Protein AF-A0A1Y0MH76-F1 (afdb_monomer)

Secondary structure (DSSP, 8-state):
-HHHHHHHHHHTTSTTTTT---EE--BS-HHHHHHHHHH-TTGGG-S--SSB-SS-SEE-----------

Solvent-accessible surface area (backbone atoms only — not comparable to full-atom values): 4434 Å² total; per-residue (Å²): 112,66,70,59,54,53,49,49,64,55,38,40,76,37,91,83,30,55,79,62,65,58,74,40,66,54,66,77,32,66,68,61,39,54,55,50,42,74,75,31,93,62,52,82,72,41,90,69,55,95,30,33,49,50,70,53,79,41,66,63,62,76,81,76,76,77,80,80,82,127

Radius of gyration: 15.41 Å; Cα contacts (8 Å, |Δi|>4): 64; chains: 1; bounding box: 50×24×33 Å

Structure (mmCIF, N/CA/C/O backbone):
data_AF-A0A1Y0MH76-F1
#
_entry.id   AF-A0A1Y0MH76-F1
#
loop_
_atom_site.group_PDB
_atom_site.id
_atom_site.type_symbol
_atom_site.label_atom_id
_atom_site.label_alt_id
_atom_site.label_comp_id
_atom_site.label_asym_id
_atom_site.label_entity_id
_atom_site.label_seq_id
_atom_site.pdbx_PDB_ins_code
_atom_site.Cartn_x
_atom_site.Cartn_y
_atom_site.Cartn_z
_atom_site.occupancy
_atom_site.B_iso_or_equiv
_atom_site.auth_seq_id
_atom_site.auth_comp_id
_atom_site.auth_asym_id
_atom_site.auth_atom_id
_atom_site.pdbx_PDB_model_num
ATOM 1 N N . MET A 1 1 ? 0.450 -12.227 5.890 1.00 72.56 1 MET A N 1
ATOM 2 C CA . MET A 1 1 ? -0.599 -11.275 5.469 1.00 72.56 1 MET A CA 1
ATOM 3 C C . MET A 1 1 ? -1.641 -11.081 6.570 1.00 72.56 1 MET A C 1
ATOM 5 O O . MET A 1 1 ? -1.913 -9.955 6.975 1.00 72.56 1 MET A O 1
ATOM 9 N N . ASP A 1 2 ? -2.114 -12.178 7.154 1.00 80.62 2 ASP A N 1
ATOM 10 C CA . ASP A 1 2 ? -3.221 -12.223 8.124 1.00 80.62 2 ASP A CA 1
ATOM 11 C C . ASP A 1 2 ? -3.018 -11.378 9.386 1.00 80.62 2 ASP A C 1
ATOM 13 O O . ASP A 1 2 ? -3.960 -10.757 9.873 1.00 80.62 2 ASP A O 1
ATOM 17 N N . LYS A 1 3 ? -1.783 -11.280 9.897 1.00 85.56 3 LYS A N 1
ATOM 18 C CA . LYS A 1 3 ? -1.467 -10.443 11.069 1.00 85.56 3 LYS A CA 1
ATOM 19 C C . LYS A 1 3 ? -1.690 -8.948 10.802 1.00 85.56 3 LYS A C 1
ATOM 21 O O . LYS A 1 3 ? -2.160 -8.239 11.688 1.00 85.56 3 LYS A O 1
ATOM 26 N N . LEU A 1 4 ? -1.361 -8.475 9.597 1.00 83.38 4 LEU A N 1
ATOM 27 C CA . LEU A 1 4 ? -1.548 -7.073 9.207 1.00 83.38 4 LEU A CA 1
ATOM 28 C C . LEU A 1 4 ? -3.037 -6.766 9.032 1.00 83.38 4 LEU A C 1
ATOM 30 O O . LEU A 1 4 ? -3.530 -5.790 9.588 1.00 83.38 4 LEU A O 1
ATOM 34 N N . ILE A 1 5 ? -3.749 -7.650 8.328 1.00 81.88 5 ILE A N 1
ATOM 35 C CA . ILE A 1 5 ? -5.199 -7.549 8.128 1.00 81.88 5 ILE A CA 1
ATOM 36 C C . ILE A 1 5 ? -5.915 -7.533 9.484 1.00 81.88 5 ILE A C 1
ATOM 38 O O . ILE A 1 5 ? -6.719 -6.646 9.751 1.00 81.88 5 ILE A O 1
ATOM 42 N N . SER A 1 6 ? -5.559 -8.452 10.385 1.00 85.75 6 SER A N 1
ATOM 43 C CA . SER A 1 6 ? -6.148 -8.529 11.728 1.00 85.75 6 SER A CA 1
ATOM 44 C C . SER A 1 6 ? -5.927 -7.252 12.536 1.00 85.75 6 SER A C 1
ATOM 46 O O . SER A 1 6 ? -6.830 -6.799 13.235 1.00 85.75 6 SER A O 1
ATOM 48 N N . ARG A 1 7 ? -4.739 -6.645 12.435 1.00 86.62 7 ARG A N 1
ATOM 49 C CA . ARG A 1 7 ? -4.433 -5.393 13.130 1.00 86.62 7 ARG A CA 1
ATOM 50 C C . ARG A 1 7 ? -5.246 -4.223 12.588 1.00 86.62 7 ARG A C 1
ATOM 52 O O . ARG A 1 7 ? -5.781 -3.452 13.373 1.00 86.62 7 ARG A O 1
ATOM 59 N N . ILE A 1 8 ? -5.394 -4.128 11.274 1.00 84.50 8 ILE A N 1
ATOM 60 C CA . ILE A 1 8 ? -6.171 -3.053 10.650 1.00 84.50 8 ILE A CA 1
ATOM 61 C C . ILE A 1 8 ? -7.656 -3.200 10.961 1.00 84.50 8 ILE A C 1
ATOM 63 O O . ILE A 1 8 ? -8.297 -2.220 11.323 1.00 84.50 8 ILE A O 1
ATOM 67 N N . ASN A 1 9 ? -8.168 -4.430 10.986 1.00 84.12 9 ASN A N 1
ATOM 68 C CA . ASN A 1 9 ? -9.529 -4.708 11.439 1.00 84.12 9 ASN A CA 1
ATOM 69 C C . ASN A 1 9 ? -9.767 -4.296 12.903 1.00 84.12 9 ASN A C 1
ATOM 71 O O . ASN A 1 9 ? -10.890 -3.950 13.267 1.00 84.12 9 ASN A O 1
ATOM 75 N N . LEU A 1 10 ? -8.741 -4.349 13.761 1.00 87.75 10 LEU A N 1
ATOM 76 C CA . LEU A 1 10 ? -8.821 -3.834 15.131 1.00 87.75 10 LEU A CA 1
ATOM 77 C C . LEU A 1 10 ? -8.783 -2.302 15.155 1.00 87.75 10 LEU A C 1
ATOM 79 O O . LEU A 1 10 ? -9.585 -1.687 15.853 1.00 87.75 10 LEU A O 1
ATOM 83 N N . GLU A 1 11 ? -7.893 -1.682 14.379 1.00 86.25 11 GLU A N 1
ATOM 84 C CA . GLU A 1 11 ? -7.760 -0.223 14.293 1.00 86.25 11 GLU A CA 1
ATOM 85 C C . GLU A 1 11 ? -9.023 0.437 13.720 1.00 86.25 11 GLU A C 1
ATOM 87 O O . GLU A 1 11 ? -9.462 1.461 14.244 1.00 86.25 11 GLU A O 1
ATOM 92 N N . HIS A 1 12 ? -9.681 -0.185 12.740 1.00 86.56 12 HIS A N 1
ATOM 93 C CA . HIS A 1 12 ? -10.964 0.261 12.179 1.00 86.56 12 HIS A CA 1
ATOM 94 C C . HIS A 1 12 ? -12.080 0.404 13.218 1.00 86.56 12 HIS A C 1
ATOM 96 O O . HIS A 1 12 ? -13.003 1.188 13.022 1.00 86.56 12 HIS A O 1
ATOM 102 N N . ARG A 1 13 ? -11.995 -0.311 14.346 1.00 86.38 13 ARG A N 1
ATOM 103 C CA . ARG A 1 13 ? -12.979 -0.210 15.438 1.00 86.38 13 ARG A CA 1
ATOM 104 C C . ARG A 1 13 ? -12.789 1.041 16.298 1.00 86.38 13 ARG A C 1
ATOM 106 O O . ARG A 1 13 ? -13.629 1.330 17.144 1.00 86.38 13 ARG A O 1
ATOM 113 N N . THR A 1 14 ? -11.691 1.770 16.117 1.00 88.19 14 THR A N 1
ATOM 114 C CA . THR A 1 14 ? -11.377 2.983 16.880 1.00 88.19 14 THR A CA 1
ATOM 115 C C . THR A 1 14 ? -11.866 4.239 16.157 1.00 88.19 14 THR A C 1
ATOM 117 O O . THR A 1 14 ? -11.968 4.273 14.932 1.00 88.19 14 THR A O 1
ATOM 120 N N . LEU A 1 15 ? -12.134 5.314 16.907 1.00 84.62 15 LEU A N 1
ATOM 121 C CA . LEU A 1 15 ? -12.565 6.596 16.330 1.00 84.62 15 LEU A CA 1
ATOM 122 C C . LEU A 1 15 ? -11.530 7.207 15.378 1.00 84.62 15 LEU A C 1
ATOM 124 O O . LEU A 1 15 ? -11.915 7.853 14.406 1.00 84.62 15 LEU A O 1
ATOM 128 N N . SER A 1 16 ? -10.242 7.008 15.663 1.00 83.44 16 SER A N 1
ATOM 129 C CA . SER A 1 16 ? -9.135 7.475 14.828 1.00 83.44 16 SER A CA 1
ATOM 130 C C . SER A 1 16 ? -8.894 6.568 13.624 1.00 83.44 16 SER A C 1
ATOM 132 O O . SER A 1 16 ? -8.567 7.059 12.551 1.00 83.44 16 SER A O 1
ATOM 134 N N . GLY A 1 17 ? -9.068 5.255 13.784 1.00 80.44 17 GLY A N 1
ATOM 135 C CA . GLY A 1 17 ? -8.758 4.277 12.748 1.00 80.44 17 GLY A CA 1
ATOM 136 C C . GLY A 1 17 ? -9.913 3.935 11.810 1.00 80.44 17 GLY A C 1
ATOM 137 O O . GLY A 1 17 ? -9.643 3.389 10.750 1.00 80.44 17 GLY A O 1
ATOM 138 N N . LYS A 1 18 ? -11.175 4.276 12.113 1.00 82.62 18 LYS A N 1
ATOM 139 C CA . LYS A 1 18 ? -12.341 3.947 11.256 1.00 82.62 18 LYS A CA 1
ATOM 140 C C . LYS A 1 18 ? -12.274 4.471 9.816 1.00 82.62 18 LYS A C 1
ATOM 142 O O . LYS A 1 18 ? -13.009 3.985 8.966 1.00 82.62 18 LYS A O 1
ATOM 147 N N . TYR A 1 19 ? -11.428 5.467 9.551 1.00 83.12 19 TYR A N 1
ATOM 148 C CA . TYR A 1 19 ? -11.216 6.030 8.214 1.00 83.12 19 TYR A CA 1
ATOM 149 C C . TYR A 1 19 ? -9.894 5.587 7.578 1.00 83.12 19 TYR A C 1
ATOM 151 O O . TYR A 1 19 ? -9.594 5.972 6.448 1.00 83.12 19 TYR A O 1
ATOM 159 N N . ASN A 1 20 ? -9.091 4.782 8.278 1.00 84.94 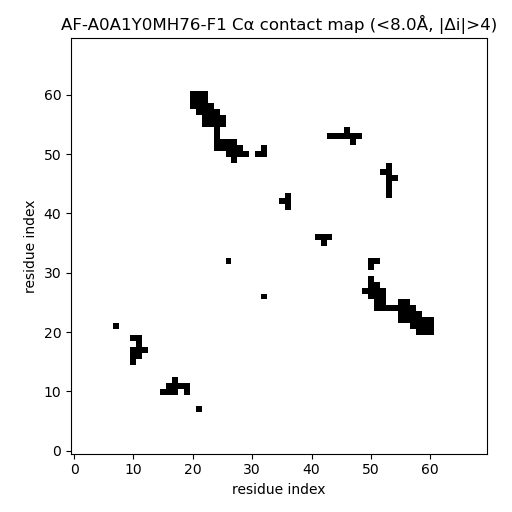20 ASN A N 1
ATOM 160 C CA . ASN A 1 20 ? -7.865 4.245 7.709 1.00 84.94 20 ASN A CA 1
ATOM 161 C C . ASN A 1 20 ? -8.216 3.275 6.586 1.00 84.94 20 ASN A C 1
ATOM 163 O O . ASN A 1 20 ? -9.168 2.510 6.683 1.00 84.94 20 ASN A O 1
ATOM 167 N N . THR A 1 21 ? -7.411 3.265 5.534 1.00 85.94 21 THR A N 1
ATOM 168 C CA . THR A 1 21 ? -7.567 2.312 4.439 1.00 85.94 21 THR A CA 1
ATOM 169 C C . THR A 1 21 ? -6.235 1.628 4.187 1.00 85.94 21 THR A C 1
ATOM 171 O O . THR A 1 21 ? -5.233 2.276 3.901 1.00 85.94 21 THR A O 1
ATOM 174 N N . LEU A 1 22 ? -6.227 0.302 4.2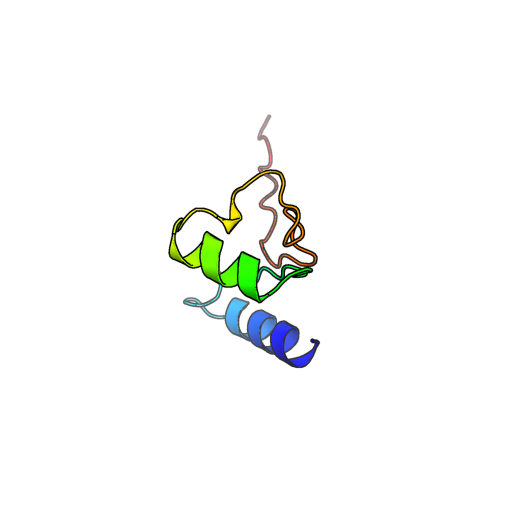83 1.00 87.38 22 LEU A N 1
ATOM 175 C CA . LEU A 1 22 ? -5.166 -0.549 3.757 1.00 87.38 22 LEU A CA 1
ATOM 176 C C . LEU A 1 22 ? -5.422 -0.848 2.285 1.00 87.38 22 LEU A C 1
ATOM 178 O O . LEU A 1 22 ? -6.474 -1.401 1.959 1.00 87.38 22 LEU A O 1
ATOM 182 N N . LYS A 1 23 ? -4.428 -0.565 1.446 1.00 89.50 23 LYS A N 1
ATOM 183 C CA . LYS A 1 23 ? -4.338 -1.021 0.057 1.00 89.50 23 LYS A CA 1
ATOM 184 C C . LYS A 1 23 ? -3.031 -1.788 -0.124 1.00 89.50 23 LYS A C 1
ATOM 186 O O . LYS A 1 23 ? -2.014 -1.411 0.460 1.00 89.50 23 LYS A O 1
ATOM 191 N N . ILE A 1 24 ? -3.070 -2.882 -0.878 1.00 89.94 24 ILE A N 1
ATOM 192 C CA . ILE A 1 24 ? -1.909 -3.736 -1.153 1.00 89.94 24 ILE A CA 1
ATOM 193 C C . ILE A 1 24 ? -1.783 -3.904 -2.655 1.00 89.94 24 ILE A C 1
ATOM 195 O O . ILE A 1 24 ? -2.709 -4.381 -3.306 1.00 89.94 24 ILE A O 1
ATOM 199 N N . TRP A 1 25 ? -0.610 -3.559 -3.169 1.00 92.69 25 TRP A N 1
ATOM 200 C CA . TRP A 1 25 ? -0.228 -3.730 -4.561 1.00 92.69 25 TRP A CA 1
ATOM 201 C C . TRP A 1 25 ? 0.837 -4.819 -4.677 1.00 92.69 25 TRP A C 1
ATOM 203 O O . TRP A 1 25 ? 1.710 -4.953 -3.817 1.00 92.69 25 TRP A O 1
ATOM 213 N N . GLU A 1 26 ? 0.752 -5.591 -5.746 1.00 93.75 26 GLU A N 1
ATOM 214 C CA . GLU A 1 26 ? 1.786 -6.486 -6.227 1.00 93.75 26 GLU A CA 1
ATOM 215 C C . GLU A 1 26 ? 2.764 -5.708 -7.115 1.00 93.75 26 GLU A C 1
ATOM 217 O O . GLU A 1 26 ? 2.386 -5.058 -8.088 1.00 93.75 26 GLU A O 1
ATOM 222 N N . VAL A 1 27 ? 4.047 -5.768 -6.771 1.00 95.50 27 VAL A N 1
ATOM 223 C CA . VAL A 1 27 ? 5.108 -5.050 -7.480 1.00 95.50 27 VAL A CA 1
ATOM 224 C C . VAL A 1 27 ? 5.956 -6.055 -8.249 1.00 95.50 27 VAL A C 1
ATOM 226 O O . VAL A 1 27 ? 6.590 -6.919 -7.648 1.00 95.50 27 VAL A O 1
ATOM 229 N N . TYR A 1 28 ? 6.001 -5.909 -9.572 1.00 96.06 28 TYR A N 1
ATOM 230 C CA . TYR A 1 28 ? 6.751 -6.782 -10.480 1.00 96.06 28 TYR A CA 1
ATOM 231 C C . TYR A 1 28 ? 8.216 -6.358 -10.610 1.00 96.06 28 TYR A C 1
ATOM 233 O O . TYR A 1 28 ? 9.099 -7.193 -10.801 1.00 96.06 28 TYR A O 1
ATOM 241 N N . ASN A 1 29 ? 8.489 -5.053 -10.496 1.00 96.75 29 ASN A N 1
ATOM 242 C CA . ASN A 1 29 ? 9.839 -4.495 -10.546 1.00 96.75 29 ASN A CA 1
ATOM 243 C C . ASN A 1 29 ? 10.024 -3.426 -9.464 1.00 96.75 29 ASN A C 1
ATOM 245 O O . ASN A 1 29 ? 9.623 -2.272 -9.624 1.00 96.75 29 ASN A O 1
ATOM 249 N N . LEU A 1 30 ? 10.661 -3.821 -8.360 1.00 95.88 30 LEU A N 1
ATOM 250 C CA . LEU A 1 30 ? 10.805 -2.986 -7.170 1.00 95.88 30 LEU A CA 1
ATOM 251 C C . LEU A 1 30 ? 11.657 -1.731 -7.404 1.00 95.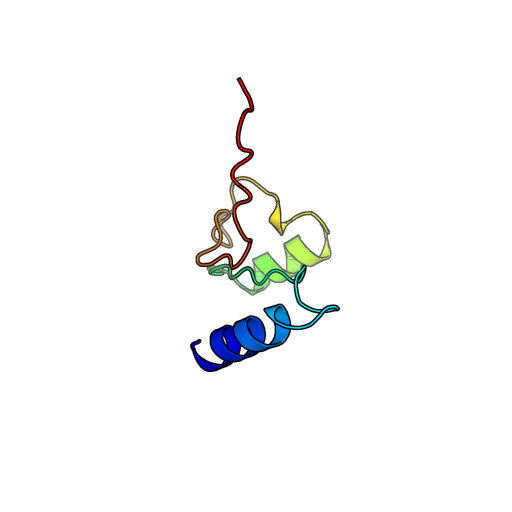88 30 LEU A C 1
ATOM 253 O O . LEU A 1 30 ? 11.331 -0.667 -6.875 1.00 95.88 30 LEU A O 1
ATOM 257 N N . ASP A 1 31 ? 12.735 -1.843 -8.177 1.00 97.44 31 ASP A N 1
ATOM 258 C CA . ASP A 1 31 ? 13.671 -0.737 -8.386 1.00 97.44 31 ASP A CA 1
ATOM 259 C C . ASP A 1 31 ? 13.038 0.361 -9.241 1.00 97.44 31 ASP A C 1
ATOM 261 O O . ASP A 1 31 ? 13.08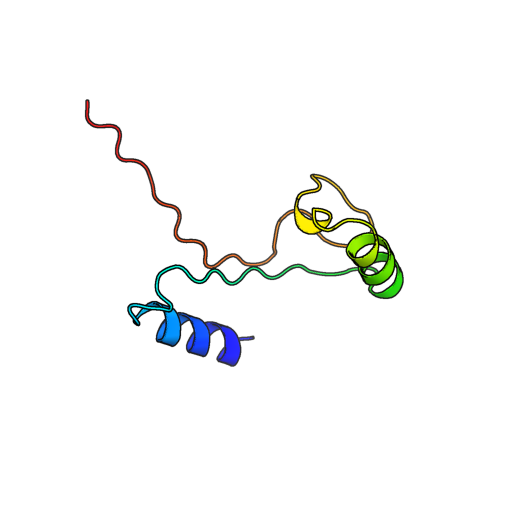1 1.542 -8.882 1.00 97.44 31 ASP A O 1
ATOM 265 N N . MET A 1 32 ? 12.371 -0.029 -10.332 1.00 96.56 32 MET A N 1
ATOM 266 C CA . MET A 1 32 ? 11.638 0.912 -11.180 1.00 96.56 32 MET A CA 1
ATOM 267 C C . MET A 1 32 ? 10.429 1.497 -10.455 1.00 96.56 32 MET A C 1
ATOM 269 O O . MET A 1 32 ? 10.210 2.704 -10.527 1.00 96.56 32 MET A O 1
ATOM 273 N N . PHE A 1 33 ? 9.700 0.685 -9.685 1.00 94.81 33 PHE A N 1
ATOM 274 C CA . PHE A 1 33 ? 8.593 1.163 -8.863 1.00 94.81 33 PHE A CA 1
ATOM 275 C C . PHE A 1 33 ? 9.038 2.262 -7.890 1.00 94.81 33 PHE A C 1
ATOM 277 O O . PHE A 1 33 ? 8.448 3.339 -7.874 1.00 94.81 33 PHE A O 1
ATOM 284 N N . LYS A 1 34 ? 10.111 2.037 -7.118 1.00 94.38 34 LYS A N 1
ATOM 285 C CA . LYS A 1 34 ? 10.641 3.040 -6.176 1.00 94.38 34 LYS A CA 1
ATOM 286 C C . LYS A 1 34 ? 11.080 4.314 -6.890 1.00 94.38 34 LYS A C 1
ATOM 288 O O . LYS A 1 34 ? 10.804 5.410 -6.406 1.00 94.38 34 LYS A O 1
ATOM 293 N N . LYS A 1 35 ? 11.754 4.172 -8.033 1.00 96.06 35 LYS A N 1
ATOM 294 C CA . LYS A 1 35 ? 12.244 5.298 -8.831 1.00 96.06 35 LYS A CA 1
ATOM 295 C C . LYS A 1 35 ? 11.100 6.165 -9.355 1.00 96.06 35 LYS A C 1
ATOM 297 O O . LYS A 1 35 ? 11.178 7.383 -9.232 1.00 96.06 35 LYS A O 1
ATOM 302 N N . GLU A 1 36 ? 10.063 5.565 -9.932 1.00 93.94 36 GLU A N 1
ATOM 303 C CA . GLU A 1 36 ? 8.922 6.313 -10.471 1.00 93.94 36 GLU A CA 1
ATOM 304 C C . GLU A 1 36 ? 8.025 6.873 -9.358 1.00 93.94 36 GLU A C 1
ATOM 306 O O . GLU A 1 36 ? 7.616 8.031 -9.430 1.00 93.94 36 GLU A O 1
ATOM 311 N N . HIS A 1 37 ? 7.823 6.126 -8.267 1.00 93.06 37 HIS A N 1
ATOM 312 C CA . HIS A 1 37 ? 7.083 6.608 -7.099 1.00 93.06 37 HIS A CA 1
ATOM 313 C C . HIS A 1 37 ? 7.752 7.820 -6.433 1.00 93.06 37 HIS A C 1
ATOM 315 O O . HIS A 1 37 ? 7.073 8.759 -6.030 1.00 93.06 37 HIS A O 1
ATOM 321 N N . ALA A 1 38 ? 9.087 7.846 -6.362 1.00 94.50 38 ALA A N 1
ATOM 322 C CA . ALA A 1 38 ? 9.823 8.985 -5.814 1.00 94.50 38 ALA A CA 1
ATOM 32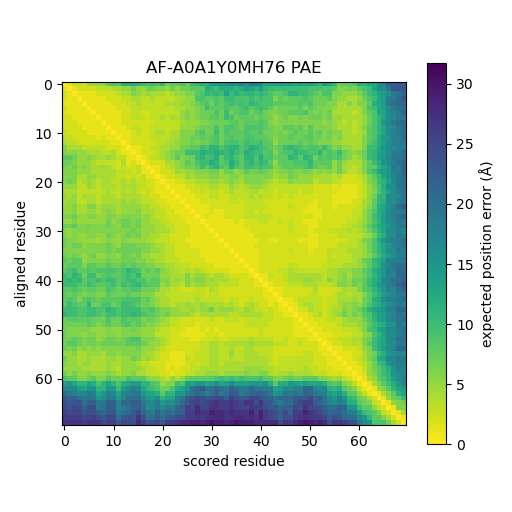3 C C . ALA A 1 38 ? 9.718 10.251 -6.685 1.00 94.50 38 ALA A C 1
ATOM 325 O O . ALA A 1 38 ? 9.854 11.359 -6.171 1.00 94.50 38 ALA A O 1
ATOM 326 N N . LYS A 1 39 ? 9.492 10.103 -7.997 1.00 95.31 39 LYS A N 1
ATOM 327 C CA . LYS A 1 39 ? 9.329 11.229 -8.931 1.00 95.31 39 LYS A CA 1
ATOM 328 C C . LYS A 1 39 ? 7.906 11.778 -8.953 1.00 95.31 39 LYS A C 1
ATOM 330 O O . LYS A 1 39 ? 7.725 12.957 -9.242 1.00 95.31 39 LYS A O 1
ATOM 335 N N . ASN A 1 40 ? 6.911 10.925 -8.716 1.00 92.81 40 ASN A N 1
ATOM 336 C CA . ASN A 1 40 ? 5.502 11.269 -8.837 1.00 92.81 40 ASN A CA 1
ATOM 337 C C . ASN A 1 40 ? 4.715 10.789 -7.609 1.00 92.81 40 ASN A C 1
ATOM 339 O O . ASN A 1 40 ? 4.461 9.596 -7.440 1.00 92.81 40 ASN A O 1
ATOM 343 N N . SER A 1 41 ? 4.249 11.738 -6.795 1.00 88.38 41 SER A N 1
ATOM 344 C CA . SER A 1 41 ? 3.411 11.461 -5.623 1.00 88.38 41 SER A CA 1
ATOM 345 C C . SER A 1 41 ? 2.085 10.772 -5.969 1.00 88.38 41 SER A C 1
ATOM 347 O O . SER A 1 41 ? 1.540 10.049 -5.140 1.00 88.38 41 SER A O 1
ATOM 349 N N . ASP A 1 42 ? 1.583 10.948 -7.194 1.00 91.69 42 ASP A N 1
ATOM 350 C CA . ASP A 1 42 ? 0.351 10.333 -7.698 1.00 91.69 42 ASP A CA 1
ATOM 351 C C . ASP A 1 42 ? 0.596 9.031 -8.474 1.00 91.69 42 ASP A C 1
ATOM 353 O O . ASP A 1 42 ? -0.319 8.502 -9.101 1.00 91.69 42 ASP A O 1
ATOM 357 N N . TYR A 1 43 ? 1.805 8.465 -8.421 1.00 91.31 43 TYR A N 1
ATOM 358 C CA . TYR A 1 43 ? 2.164 7.260 -9.177 1.00 91.31 43 TYR A CA 1
ATOM 359 C C . TYR A 1 43 ? 1.252 6.053 -8.897 1.00 91.31 43 TYR A C 1
ATOM 361 O O . TYR A 1 43 ? 1.023 5.236 -9.778 1.00 91.31 43 TYR A O 1
ATOM 369 N N . LEU A 1 44 ? 0.663 5.962 -7.702 1.00 88.56 44 LEU A N 1
ATOM 370 C CA . LEU A 1 44 ? -0.289 4.899 -7.350 1.00 88.56 44 LEU A CA 1
ATOM 371 C C . LEU A 1 44 ? -1.695 5.085 -7.952 1.00 88.56 44 LEU A C 1
ATOM 373 O O . LEU A 1 44 ? -2.543 4.217 -7.773 1.00 88.56 44 LEU A O 1
ATOM 377 N N . LYS A 1 45 ? -1.966 6.211 -8.622 1.00 89.12 45 LYS A N 1
ATOM 378 C CA . LYS A 1 45 ? -3.258 6.528 -9.258 1.00 89.12 45 LYS A CA 1
ATOM 379 C C . LYS A 1 45 ? -3.246 6.313 -10.775 1.00 89.12 45 LYS A C 1
ATOM 381 O O . LYS A 1 45 ? -4.234 6.628 -11.435 1.00 89.12 45 LYS A O 1
ATOM 386 N N . VAL A 1 46 ? -2.132 5.842 -11.340 1.00 90.56 46 VAL A N 1
ATOM 387 C CA . VAL A 1 46 ? -2.044 5.528 -12.773 1.00 90.56 46 VAL A CA 1
ATOM 388 C C . VAL A 1 46 ? -2.983 4.374 -13.117 1.00 90.56 46 VAL A C 1
ATOM 390 O O . VAL A 1 46 ? -3.247 3.513 -12.284 1.00 90.56 46 VAL A O 1
ATOM 393 N N . THR A 1 47 ? -3.484 4.349 -14.349 1.00 89.69 47 THR A N 1
ATOM 394 C CA . THR A 1 47 ? -4.399 3.302 -14.836 1.00 89.69 47 THR A CA 1
ATOM 395 C C . THR A 1 47 ? -3.681 2.149 -15.532 1.00 89.69 47 THR A C 1
ATOM 397 O O . THR A 1 47 ? -4.329 1.203 -15.962 1.00 89.69 47 THR A O 1
ATOM 400 N N . ASP A 1 48 ? -2.360 2.242 -15.679 1.00 91.75 48 ASP A N 1
ATOM 401 C CA . ASP A 1 48 ? -1.509 1.202 -16.246 1.00 91.75 48 ASP A CA 1
ATOM 402 C C . ASP A 1 48 ? -0.070 1.366 -15.7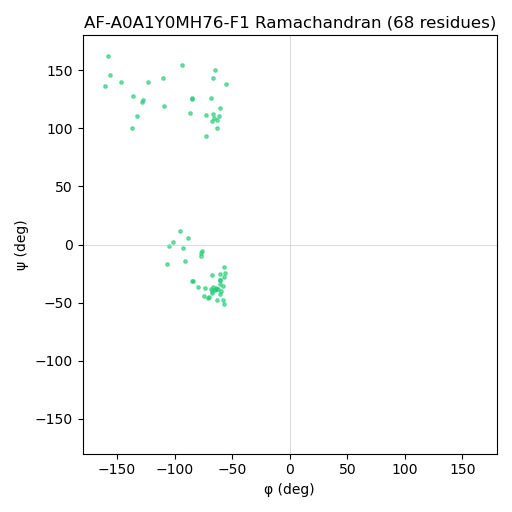31 1.00 91.75 48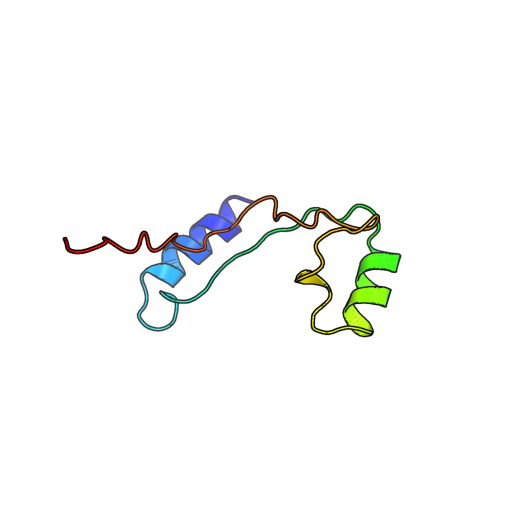 ASP A C 1
ATOM 404 O O . ASP A 1 48 ? 0.398 2.487 -15.501 1.00 91.75 48 ASP A O 1
ATOM 408 N N . SER A 1 49 ? 0.628 0.250 -15.533 1.00 91.62 49 SER A N 1
ATOM 409 C CA . SER A 1 49 ? 2.050 0.230 -15.205 1.00 91.62 49 SER A CA 1
ATOM 410 C C . SER A 1 49 ? 2.671 -1.135 -15.509 1.00 91.62 49 SER A C 1
ATOM 412 O O . SER A 1 49 ? 2.134 -2.164 -15.102 1.00 91.62 49 SER A O 1
ATOM 414 N N . PRO A 1 50 ? 3.870 -1.177 -16.116 1.00 93.56 50 PRO A N 1
ATOM 415 C CA . PRO A 1 50 ? 4.621 -2.421 -16.263 1.00 93.56 50 PRO A CA 1
ATOM 416 C C . PRO A 1 50 ? 5.326 -2.859 -14.966 1.00 93.56 50 PRO A C 1
ATOM 418 O O . PRO A 1 50 ? 5.936 -3.926 -14.932 1.00 93.56 50 PRO A O 1
ATOM 421 N N . TYR A 1 51 ? 5.322 -2.034 -13.911 1.00 95.62 51 TYR A N 1
ATOM 422 C CA . TYR A 1 51 ? 6.143 -2.260 -12.713 1.00 95.62 51 TYR A CA 1
ATOM 423 C C . TYR A 1 51 ? 5.345 -2.722 -11.493 1.00 95.62 51 TYR A C 1
ATOM 425 O O . TYR A 1 51 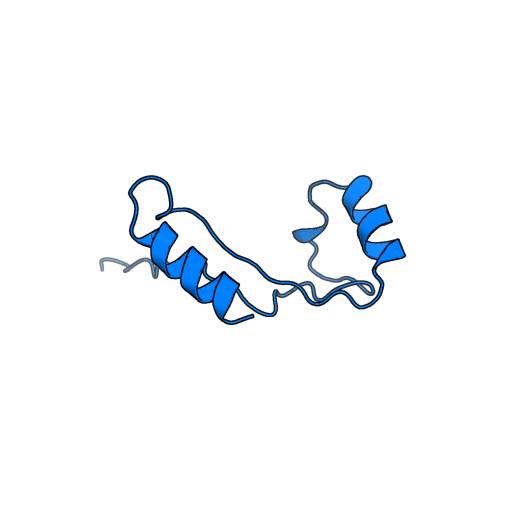? 5.944 -3.233 -10.546 1.00 95.62 51 TYR A O 1
ATOM 433 N N . PHE A 1 52 ? 4.025 -2.553 -11.501 1.00 94.94 52 PHE A N 1
ATOM 434 C CA . PHE A 1 52 ? 3.110 -2.999 -10.453 1.00 94.94 52 PHE A CA 1
ATOM 435 C C . PHE A 1 52 ? 1.691 -3.130 -11.019 1.00 94.94 52 PHE A C 1
ATOM 437 O O . PHE A 1 52 ? 1.392 -2.551 -12.062 1.00 94.94 52 PHE A O 1
ATOM 444 N N . ASN A 1 53 ? 0.807 -3.854 -10.338 1.00 92.81 53 ASN A N 1
ATOM 445 C CA . ASN A 1 53 ? -0.611 -3.869 -10.696 1.00 92.81 53 ASN A CA 1
ATOM 446 C C . ASN A 1 53 ? -1.257 -2.509 -10.403 1.00 92.81 53 ASN A C 1
ATOM 448 O O . ASN A 1 53 ? -1.215 -2.039 -9.276 1.00 92.81 53 ASN A O 1
ATOM 452 N N . PHE A 1 54 ? -1.913 -1.880 -11.377 1.00 90.94 54 PHE A N 1
ATOM 453 C CA . PHE A 1 54 ? -2.634 -0.631 -11.101 1.00 90.94 54 PHE A CA 1
ATOM 454 C C . PHE A 1 54 ? -3.834 -0.860 -10.156 1.00 90.94 54 PHE A C 1
ATOM 456 O O . PHE A 1 54 ? -4.105 -0.035 -9.282 1.00 90.94 54 PHE A O 1
ATOM 463 N N . ASP A 1 55 ? -4.521 -2.000 -10.306 1.00 90.50 55 ASP A N 1
ATOM 464 C CA . ASP A 1 55 ? -5.633 -2.423 -9.454 1.00 90.50 55 ASP A CA 1
ATOM 465 C C . ASP A 1 55 ? -5.092 -3.174 -8.228 1.00 90.50 55 ASP A C 1
ATOM 467 O O . ASP A 1 55 ? -4.501 -4.245 -8.406 1.00 90.50 55 ASP A O 1
ATOM 471 N N . PRO A 1 56 ? -5.230 -2.638 -6.997 1.00 90.44 56 PRO A N 1
ATOM 472 C CA . PRO A 1 56 ? -4.688 -3.268 -5.800 1.00 90.44 56 PRO A CA 1
ATOM 473 C C . PRO A 1 56 ? -5.186 -4.708 -5.639 1.00 90.44 56 PRO A C 1
ATOM 475 O O . PRO A 1 56 ? -6.375 -4.990 -5.746 1.00 90.44 56 PRO A O 1
ATOM 478 N N . TYR A 1 57 ? -4.288 -5.612 -5.246 1.00 88.75 57 TYR A N 1
ATOM 479 C CA . TYR A 1 57 ? -4.637 -6.996 -4.909 1.00 88.75 57 TYR A CA 1
ATOM 480 C C . TYR A 1 57 ? -5.630 -7.066 -3.736 1.00 88.75 57 TYR A C 1
ATOM 482 O O . TYR A 1 57 ? -6.445 -7.980 -3.631 1.00 88.75 57 TYR A O 1
ATOM 490 N N . TYR A 1 58 ? -5.555 -6.093 -2.826 1.00 85.94 58 TYR A N 1
ATOM 491 C CA . TYR A 1 58 ? -6.471 -5.971 -1.701 1.00 85.94 58 TYR A CA 1
ATOM 492 C C . TYR A 1 58 ? -6.713 -4.504 -1.366 1.00 85.94 58 TYR A C 1
ATOM 494 O O . TYR A 1 58 ? -5.778 -3.701 -1.318 1.00 85.94 58 TYR A O 1
ATOM 502 N N . SER A 1 59 ? -7.964 -4.179 -1.051 1.00 88.19 59 SER A N 1
ATOM 503 C CA . SER A 1 59 ? -8.368 -2.898 -0.488 1.00 88.19 59 SER A CA 1
ATOM 504 C C . SER A 1 59 ? -9.356 -3.144 0.647 1.00 88.19 59 SER A C 1
ATOM 506 O O . SER A 1 59 ? -10.348 -3.845 0.475 1.00 88.19 59 SER A O 1
ATOM 508 N N . SER A 1 60 ? -9.082 -2.559 1.809 1.00 85.38 60 SER A N 1
ATOM 509 C CA . SER A 1 60 ? -10.011 -2.540 2.954 1.00 85.38 60 SER A CA 1
ATOM 510 C C . SER A 1 60 ? -10.971 -1.349 2.927 1.00 85.38 60 SER A C 1
ATOM 512 O O . SER A 1 60 ? -11.692 -1.114 3.892 1.00 85.38 60 SER A O 1
ATOM 514 N N . GLU A 1 61 ? -10.940 -0.567 1.847 1.00 82.56 61 GLU A N 1
ATOM 515 C CA . GLU A 1 61 ? -11.802 0.593 1.664 1.00 82.56 61 GLU A CA 1
ATOM 516 C C . GLU A 1 61 ? -13.257 0.117 1.681 1.00 82.56 61 GLU A C 1
ATOM 518 O O . GLU A 1 61 ? -13.676 -0.707 0.863 1.00 82.56 61 GLU A O 1
ATOM 523 N N . VAL A 1 62 ? -14.022 0.596 2.660 1.00 66.44 62 VAL A N 1
ATOM 524 C CA . VAL A 1 62 ? -15.443 0.275 2.757 1.00 66.44 62 VAL A CA 1
ATOM 525 C C . VAL A 1 62 ? -16.119 0.928 1.558 1.00 66.44 62 VAL A C 1
ATOM 527 O O . VAL A 1 62 ? -16.171 2.155 1.469 1.00 66.44 62 VAL A O 1
ATOM 530 N N . LYS A 1 63 ? -16.627 0.120 0.621 1.00 57.59 63 LYS A N 1
ATOM 531 C CA . LYS A 1 63 ? -17.489 0.624 -0.449 1.00 57.59 63 LYS A CA 1
ATOM 532 C C . LYS A 1 63 ? -18.743 1.189 0.209 1.00 57.59 63 LYS A C 1
ATOM 534 O O . LYS A 1 63 ? -19.621 0.440 0.625 1.00 57.59 63 LYS A O 1
ATOM 539 N N . VAL A 1 64 ? -18.803 2.508 0.355 1.00 54.62 64 VAL A N 1
ATOM 540 C CA . VAL A 1 64 ? -20.038 3.187 0.736 1.00 54.62 64 VAL A CA 1
ATOM 541 C C . VAL A 1 64 ? -20.936 3.135 -0.492 1.00 54.62 64 VAL A C 1
ATOM 543 O O . VAL A 1 64 ? -20.820 3.965 -1.392 1.00 54.62 64 VAL A O 1
ATOM 546 N N . GLU A 1 65 ? -21.788 2.115 -0.570 1.00 52.72 65 GLU A N 1
ATOM 547 C CA . GLU A 1 65 ? -22.906 2.129 -1.506 1.00 52.72 65 GLU A CA 1
ATOM 548 C C . GLU A 1 65 ? -23.786 3.321 -1.129 1.00 52.72 65 GLU A C 1
ATOM 550 O O . GLU A 1 65 ? -24.385 3.378 -0.054 1.00 52.72 65 GLU A O 1
ATOM 555 N N . THR A 1 66 ? -23.796 4.336 -1.987 1.00 48.19 66 THR A N 1
ATOM 556 C CA . THR A 1 66 ? -24.722 5.453 -1.853 1.00 48.19 66 THR A CA 1
ATOM 557 C C . THR A 1 66 ? -26.111 4.899 -2.130 1.00 48.19 66 THR A C 1
ATOM 559 O O . THR A 1 66 ? -26.448 4.587 -3.269 1.00 48.19 66 THR A O 1
ATOM 562 N N . ILE A 1 67 ? -26.917 4.741 -1.078 1.00 53.56 67 ILE A N 1
ATOM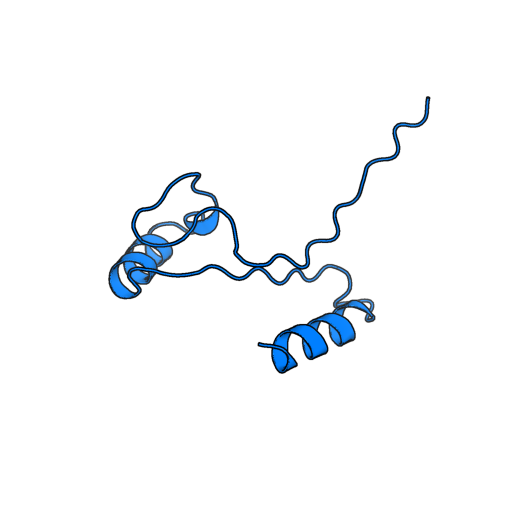 563 C CA . ILE A 1 67 ? -28.341 4.450 -1.223 1.00 53.56 67 ILE A CA 1
ATOM 564 C C . ILE A 1 67 ? -28.943 5.660 -1.942 1.00 53.56 67 ILE A C 1
ATOM 566 O O . ILE A 1 67 ? -29.046 6.740 -1.356 1.00 53.56 67 ILE A O 1
ATOM 570 N N . GLN A 1 68 ? -29.292 5.506 -3.221 1.00 44.25 68 GLN A N 1
ATOM 571 C CA . GLN A 1 68 ? -30.137 6.483 -3.895 1.00 44.25 68 GLN A CA 1
ATOM 572 C C . GLN A 1 68 ? -31.511 6.434 -3.224 1.00 44.25 68 GLN A C 1
ATOM 574 O O . GLN A 1 68 ? -32.231 5.443 -3.320 1.00 44.25 68 GLN A O 1
ATOM 579 N N . VAL A 1 69 ? -31.832 7.486 -2.475 1.00 49.69 69 VAL A N 1
ATOM 580 C CA . VAL A 1 69 ? -33.189 7.735 -1.988 1.00 49.69 69 VAL A CA 1
ATOM 581 C C . VAL A 1 69 ? -34.015 8.192 -3.188 1.00 49.69 69 VAL A C 1
ATOM 583 O O . VAL A 1 69 ? -33.735 9.249 -3.752 1.00 49.69 69 VAL A O 1
ATOM 586 N N . ASN A 1 70 ? -34.956 7.335 -3.592 1.00 45.44 70 ASN A N 1
ATOM 587 C CA . ASN A 1 70 ? -35.980 7.613 -4.603 1.00 45.44 70 ASN A CA 1
ATOM 588 C C . ASN A 1 70 ? -36.951 8.702 -4.138 1.00 45.44 70 ASN A C 1
ATOM 590 O O . ASN A 1 70 ? -37.263 8.724 -2.923 1.00 45.44 70 ASN A O 1
#

Mean predicted aligned error: 7.25 Å

Foldseek 3Di:
DVVVVVVLVVQCVDPVSVQDKDFAKAFQAPVVVVVVCVVDVCPLCDPDDPGIDNHTPDMPPPPPPPPPDD

Sequence (70 aa):
MDKLISRINLEHRTLSGKYNTLKIWEVYNLDMFKKEHAKNSDYLKVTDSPYFNFDPYYSSEVKVETIQVN

pLDDT: mean 84.52, std 13.37, range [44.25, 97.44]